Protein AF-A0A8B3VG41-F1 (afdb_monomer_lite)

Secondary structure (DSSP, 8-state):
-HHHHHHHHHHHHHHHHHHHHHHTT--HHHHHHHHHHHHHHHHHHHHHHHHHHTT-

Sequence (56 aa):
MTLLIYLVGWIIFIGGVAWGLMTLHVSQHIIEIVAVILFGIAVITGATRARNRDRS

pLDDT: mean 91.32, std 10.41, range [54.69, 98.19]

Structure (mmCIF, N/CA/C/O backbone):
data_AF-A0A8B3VG41-F1
#
_entry.id   AF-A0A8B3VG41-F1
#
loop_
_atom_site.group_PDB
_atom_site.id
_atom_site.type_symbol
_atom_site.label_atom_id
_atom_site.label_alt_id
_atom_site.label_comp_id
_atom_site.label_asym_id
_atom_site.label_entity_id
_atom_site.label_seq_id
_atom_site.pdbx_PDB_ins_code
_atom_site.Cartn_x
_atom_site.Cartn_y
_atom_site.Cartn_z
_atom_site.occupancy
_atom_site.B_iso_or_equiv
_atom_site.auth_seq_id
_atom_site.auth_comp_id
_atom_site.auth_asym_id
_atom_site.auth_atom_id
_atom_site.pdbx_PDB_model_num
ATOM 1 N N . MET A 1 1 ? -18.814 -1.403 8.230 1.00 61.50 1 MET A N 1
ATOM 2 C CA . MET A 1 1 ? -18.752 -0.424 7.119 1.00 61.50 1 MET A CA 1
ATOM 3 C C . MET A 1 1 ? -17.401 0.290 7.056 1.00 61.50 1 MET A C 1
ATOM 5 O O . MET A 1 1 ? -16.650 0.031 6.130 1.00 61.50 1 MET A O 1
ATOM 9 N N . THR A 1 2 ? -17.009 1.084 8.060 1.00 81.25 2 THR A N 1
ATOM 10 C CA . THR A 1 2 ? -15.751 1.867 8.037 1.00 81.25 2 THR A CA 1
ATOM 11 C C . THR A 1 2 ? -14.446 1.060 7.933 1.00 81.25 2 THR A C 1
ATOM 13 O O . THR A 1 2 ? -13.530 1.510 7.255 1.00 81.25 2 THR A O 1
ATOM 16 N N . LEU A 1 3 ? -14.342 -0.127 8.547 1.00 83.62 3 LEU A N 1
ATOM 17 C CA . LEU A 1 3 ? -13.128 -0.962 8.457 1.00 83.62 3 LEU A CA 1
ATOM 18 C C . LEU A 1 3 ? -12.981 -1.657 7.093 1.00 83.62 3 LEU A C 1
ATOM 20 O O . LEU A 1 3 ? -11.876 -1.831 6.596 1.00 83.62 3 LEU A O 1
ATOM 24 N N . LEU A 1 4 ? -14.104 -1.998 6.462 1.00 86.00 4 LEU A N 1
ATOM 25 C CA . LEU A 1 4 ? -14.122 -2.635 5.147 1.00 86.00 4 LEU A CA 1
ATOM 26 C C . LEU A 1 4 ? -13.687 -1.639 4.064 1.00 86.00 4 LEU A C 1
ATOM 28 O O . LEU A 1 4 ? -12.797 -1.936 3.278 1.00 86.00 4 LEU A O 1
ATOM 32 N N . ILE A 1 5 ? -14.229 -0.416 4.106 1.00 90.19 5 ILE A N 1
ATOM 33 C CA . ILE A 1 5 ? -13.812 0.689 3.225 1.00 90.19 5 ILE A CA 1
ATOM 34 C C . ILE A 1 5 ? -12.328 1.022 3.435 1.00 90.19 5 ILE A C 1
ATOM 36 O O . ILE A 1 5 ? -11.612 1.294 2.478 1.00 90.19 5 ILE A O 1
ATOM 40 N N . TYR A 1 6 ? -11.846 0.954 4.678 1.00 89.06 6 TYR A N 1
ATOM 41 C CA . TYR A 1 6 ? -10.434 1.155 4.995 1.00 89.06 6 TYR A CA 1
ATOM 42 C C . TYR A 1 6 ? -9.522 0.100 4.349 1.00 89.06 6 TYR A C 1
ATOM 44 O O . TYR A 1 6 ? -8.519 0.458 3.735 1.00 89.06 6 TYR A O 1
ATOM 52 N N . LEU A 1 7 ? -9.882 -1.185 4.443 1.00 90.69 7 LEU A N 1
ATOM 53 C CA . LEU A 1 7 ? -9.134 -2.271 3.801 1.00 90.69 7 LEU A CA 1
ATOM 54 C C . LEU A 1 7 ? -9.158 -2.154 2.273 1.00 90.69 7 LEU A C 1
ATOM 56 O O . LEU A 1 7 ? -8.126 -2.325 1.632 1.00 90.69 7 LEU A O 1
ATOM 60 N N . VAL A 1 8 ? -10.306 -1.796 1.692 1.00 95.56 8 VAL A N 1
ATOM 61 C CA . VAL A 1 8 ? -10.420 -1.533 0.248 1.00 95.56 8 VAL A CA 1
ATOM 62 C C . VAL A 1 8 ? -9.512 -0.374 -0.169 1.00 95.56 8 VAL A C 1
ATOM 64 O O . VAL A 1 8 ? -8.799 -0.486 -1.163 1.00 95.56 8 VAL A O 1
ATOM 67 N N . GLY A 1 9 ? -9.471 0.706 0.616 1.00 95.06 9 GLY A N 1
ATOM 68 C CA . GLY A 1 9 ? -8.559 1.827 0.385 1.00 95.06 9 GLY A CA 1
ATOM 69 C C . GLY A 1 9 ? -7.090 1.397 0.368 1.00 95.06 9 GLY A C 1
ATOM 70 O O . GLY A 1 9 ? -6.342 1.816 -0.511 1.00 95.06 9 GLY A O 1
ATOM 71 N N . TRP A 1 10 ? -6.690 0.503 1.275 1.00 96.31 10 TRP A N 1
ATOM 72 C CA . TRP A 1 10 ? -5.336 -0.056 1.283 1.00 96.31 10 TRP A CA 1
ATOM 73 C C . TRP A 1 10 ? -5.025 -0.920 0.063 1.00 96.31 10 TRP A C 1
ATOM 75 O O . TRP A 1 10 ? -3.931 -0.804 -0.482 1.00 96.31 10 TRP A O 1
ATOM 85 N N . ILE A 1 11 ? -5.968 -1.747 -0.395 1.00 96.44 11 ILE A N 1
ATOM 86 C CA . ILE A 1 11 ? -5.781 -2.567 -1.603 1.00 96.44 11 ILE A CA 1
ATOM 87 C C . ILE A 1 11 ? -5.556 -1.670 -2.824 1.00 96.44 11 ILE A C 1
ATOM 89 O O . ILE A 1 11 ? -4.619 -1.894 -3.589 1.00 96.44 11 ILE A O 1
ATOM 93 N N . ILE A 1 12 ? -6.374 -0.623 -2.977 1.00 97.69 12 ILE A N 1
ATOM 94 C CA . ILE A 1 12 ? -6.239 0.347 -4.071 1.00 97.69 12 ILE A CA 1
ATOM 95 C C . ILE A 1 12 ? -4.903 1.091 -3.968 1.00 97.69 12 ILE A C 1
ATOM 97 O O . ILE A 1 12 ? -4.219 1.256 -4.975 1.00 97.69 12 ILE A O 1
ATOM 101 N N . PHE A 1 13 ? -4.504 1.507 -2.765 1.00 97.56 13 PHE A N 1
ATOM 102 C CA . PHE A 1 13 ? -3.242 2.210 -2.544 1.00 97.56 13 PHE A CA 1
ATOM 103 C C . PHE A 1 13 ? -2.026 1.347 -2.905 1.00 97.56 13 PHE A C 1
ATOM 105 O O . PHE A 1 13 ? -1.171 1.783 -3.672 1.00 97.56 13 PHE A O 1
ATOM 112 N N . ILE A 1 14 ? -1.973 0.105 -2.414 1.00 97.62 14 ILE A N 1
ATOM 113 C CA . ILE A 1 14 ? -0.888 -0.840 -2.714 1.00 97.62 14 ILE A CA 1
ATOM 114 C C . ILE A 1 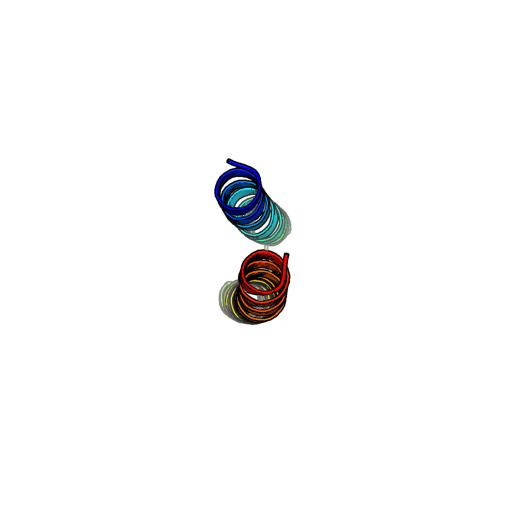14 ? -0.841 -1.136 -4.215 1.00 97.62 14 ILE A C 1
ATOM 116 O O . ILE A 1 14 ? 0.227 -1.059 -4.821 1.00 97.62 14 ILE A O 1
ATOM 120 N N . GLY A 1 15 ? -1.995 -1.419 -4.827 1.00 97.62 15 GLY A N 1
ATOM 121 C CA . GLY A 1 15 ? -2.093 -1.667 -6.264 1.00 97.62 15 GLY A CA 1
ATOM 122 C C . GLY A 1 15 ? -1.645 -0.467 -7.099 1.00 97.62 15 GLY A C 1
ATOM 123 O O . GLY A 1 15 ? -0.911 -0.639 -8.067 1.00 97.62 15 GLY A O 1
ATOM 124 N N . GLY A 1 16 ? -2.020 0.750 -6.698 1.00 98.06 16 GLY A N 1
ATOM 125 C CA . GLY A 1 16 ? -1.617 1.985 -7.368 1.00 98.06 16 GLY A 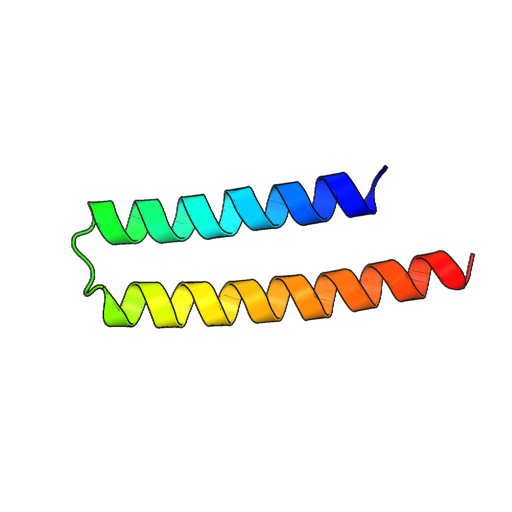CA 1
ATOM 126 C C . GLY A 1 16 ? -0.113 2.244 -7.286 1.00 98.06 16 GLY A C 1
ATOM 127 O O . GLY A 1 16 ? 0.503 2.568 -8.300 1.00 98.06 16 GLY A O 1
ATOM 128 N N . VAL A 1 17 ? 0.497 2.047 -6.112 1.00 98.06 17 VAL A N 1
ATOM 129 C CA . VAL A 1 17 ? 1.955 2.171 -5.949 1.00 98.06 17 VAL A CA 1
ATOM 130 C C . VAL A 1 17 ? 2.683 1.116 -6.781 1.00 98.06 17 VAL A C 1
ATOM 132 O O . VAL A 1 17 ? 3.604 1.458 -7.519 1.00 98.06 17 VAL A O 1
ATOM 135 N N . ALA A 1 18 ? 2.253 -0.148 -6.719 1.00 97.81 18 ALA A N 1
ATOM 136 C CA . ALA A 1 18 ? 2.851 -1.220 -7.509 1.00 97.81 18 ALA A CA 1
ATOM 137 C C . ALA A 1 18 ? 2.739 -0.940 -9.015 1.00 97.81 18 ALA A C 1
ATOM 139 O O . ALA A 1 18 ? 3.719 -1.079 -9.743 1.00 97.81 18 ALA A O 1
ATOM 140 N N . TRP A 1 19 ? 1.575 -0.475 -9.476 1.00 98.00 19 TRP A N 1
ATOM 141 C CA . TRP A 1 19 ? 1.369 -0.096 -10.870 1.00 98.00 19 TRP A CA 1
ATOM 142 C C . TRP A 1 19 ? 2.263 1.068 -11.302 1.00 98.00 19 TRP A C 1
ATOM 144 O O . TRP A 1 19 ? 2.897 0.979 -12.349 1.00 98.00 19 TRP A O 1
ATOM 154 N N . GLY A 1 20 ? 2.394 2.111 -10.478 1.00 98.12 20 GLY A N 1
ATOM 155 C CA . GLY A 1 20 ? 3.303 3.227 -10.748 1.00 98.12 20 GLY A CA 1
ATOM 156 C C . GLY A 1 20 ? 4.773 2.804 -10.823 1.00 98.12 20 GLY A C 1
ATOM 157 O O . GLY A 1 20 ? 5.517 3.282 -11.670 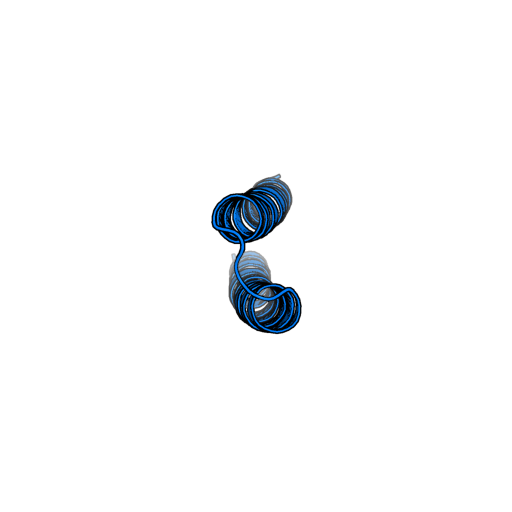1.00 98.12 20 GLY A O 1
ATOM 158 N N . LEU A 1 21 ? 5.205 1.865 -9.981 1.00 97.88 21 LEU A N 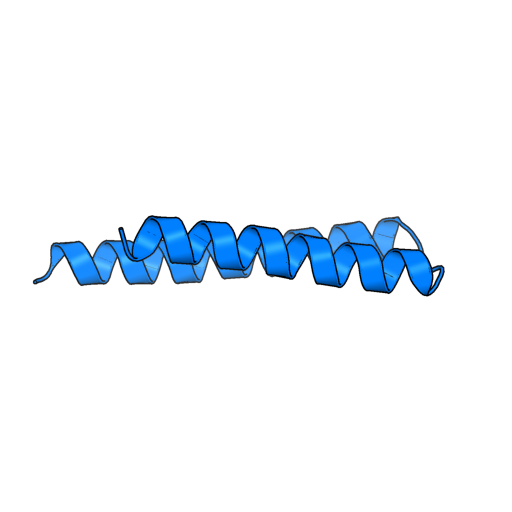1
ATOM 159 C CA . LEU A 1 21 ? 6.570 1.339 -10.058 1.00 97.88 21 LEU A CA 1
ATOM 160 C C . LEU A 1 21 ? 6.782 0.472 -11.309 1.00 97.88 21 LEU A C 1
ATOM 162 O O . LEU A 1 21 ? 7.843 0.553 -11.929 1.00 97.88 21 LEU A O 1
ATOM 166 N N . MET A 1 22 ? 5.772 -0.306 -11.716 1.00 97.62 22 MET A N 1
ATOM 167 C CA . MET A 1 22 ? 5.822 -1.081 -12.960 1.00 97.62 22 MET A CA 1
ATOM 168 C C . MET A 1 22 ? 5.928 -0.169 -14.190 1.00 97.62 22 MET A C 1
ATOM 170 O O . MET A 1 22 ? 6.749 -0.429 -15.066 1.00 97.62 22 MET A O 1
ATOM 174 N N . THR A 1 23 ? 5.158 0.925 -14.259 1.00 98.19 23 THR A N 1
ATOM 175 C CA . THR A 1 23 ? 5.229 1.876 -15.388 1.00 98.19 23 THR A CA 1
ATOM 176 C C . THR A 1 23 ? 6.563 2.622 -15.447 1.00 98.19 23 THR A C 1
ATOM 178 O O . THR A 1 23 ? 7.033 2.972 -16.529 1.00 98.19 23 THR A O 1
ATOM 181 N N . LEU A 1 24 ? 7.222 2.802 -14.301 1.00 98.06 24 LEU A N 1
ATOM 182 C CA . LEU A 1 24 ? 8.574 3.353 -14.196 1.00 98.06 24 LEU A CA 1
ATOM 183 C C . LEU A 1 24 ? 9.687 2.331 -14.491 1.00 98.06 24 LEU A C 1
ATOM 185 O O . LEU A 1 24 ? 10.860 2.678 -14.381 1.00 98.06 24 LEU A O 1
ATOM 189 N N . HIS A 1 25 ? 9.344 1.099 -14.886 1.00 96.31 25 HIS A N 1
ATOM 190 C CA . HIS A 1 25 ? 10.299 0.025 -15.194 1.00 96.31 25 HIS A CA 1
ATOM 191 C C . HIS A 1 25 ? 11.239 -0.303 -14.022 1.00 96.31 25 HIS A C 1
ATOM 193 O O . HIS A 1 25 ? 12.394 -0.693 -14.208 1.00 96.31 25 HIS A O 1
ATOM 199 N N . VAL A 1 26 ? 10.745 -0.145 -12.793 1.00 97.69 26 VAL A N 1
ATOM 200 C CA . VAL A 1 26 ? 11.472 -0.555 -11.592 1.00 97.69 26 VAL A CA 1
ATOM 201 C C . VAL A 1 26 ? 11.588 -2.082 -11.574 1.00 97.69 26 VAL A C 1
ATOM 203 O O . VAL A 1 26 ? 10.677 -2.792 -11.997 1.00 97.69 26 VAL A O 1
ATOM 206 N N . SER A 1 27 ? 12.714 -2.600 -11.074 1.00 97.56 27 SER A N 1
ATOM 207 C CA . SER A 1 27 ? 12.922 -4.044 -10.913 1.00 97.56 27 SER A CA 1
ATOM 208 C C . SER A 1 27 ? 11.774 -4.686 -10.131 1.00 97.56 27 SER A C 1
ATOM 210 O O . SER A 1 27 ? 11.455 -4.234 -9.030 1.00 97.56 27 SER A O 1
ATOM 212 N N . GLN A 1 28 ? 11.213 -5.778 -10.662 1.00 95.88 28 GLN A N 1
ATOM 213 C CA . GLN A 1 28 ? 10.118 -6.539 -10.047 1.00 95.88 28 GLN A CA 1
ATOM 214 C C . GLN A 1 28 ? 10.396 -6.877 -8.574 1.00 95.88 28 GLN A C 1
ATOM 216 O O . GLN A 1 28 ? 9.516 -6.745 -7.729 1.00 95.88 28 GLN A O 1
ATOM 221 N N . HIS A 1 29 ? 11.646 -7.214 -8.245 1.00 97.50 29 HIS A N 1
ATOM 222 C CA . HIS A 1 29 ? 12.051 -7.539 -6.879 1.00 97.50 29 HIS A CA 1
ATOM 223 C C . HIS A 1 29 ? 11.874 -6.351 -5.913 1.00 97.50 29 HIS A C 1
ATOM 225 O O . HIS A 1 29 ? 11.469 -6.523 -4.769 1.00 97.50 29 HIS A O 1
ATOM 231 N N . ILE A 1 30 ? 12.127 -5.122 -6.378 1.00 97.56 30 ILE A N 1
ATOM 232 C CA . ILE A 1 30 ? 11.915 -3.903 -5.582 1.00 97.56 30 ILE A CA 1
ATOM 233 C C . ILE A 1 30 ? 10.416 -3.645 -5.398 1.00 97.56 30 ILE A C 1
ATOM 235 O O . ILE A 1 30 ? 9.990 -3.269 -4.307 1.00 97.56 30 ILE A O 1
ATOM 239 N N . ILE A 1 31 ? 9.612 -3.874 -6.439 1.00 97.88 31 ILE A N 1
ATOM 240 C CA . ILE A 1 31 ? 8.152 -3.711 -6.381 1.00 97.88 31 ILE A CA 1
ATOM 241 C C . ILE A 1 31 ? 7.557 -4.654 -5.332 1.00 97.88 31 ILE A C 1
ATOM 243 O O . ILE A 1 31 ? 6.747 -4.224 -4.513 1.00 97.88 31 ILE A O 1
ATOM 247 N N . GLU A 1 32 ? 8.007 -5.908 -5.308 1.00 97.56 32 GLU A N 1
ATOM 248 C CA . GLU A 1 32 ? 7.597 -6.906 -4.316 1.00 97.56 32 GLU A CA 1
ATOM 249 C C . GLU A 1 32 ? 7.968 -6.481 -2.890 1.00 97.56 32 GLU A C 1
ATOM 251 O O . GLU A 1 32 ? 7.114 -6.514 -2.003 1.00 97.56 32 GLU A O 1
ATOM 256 N N . ILE A 1 33 ? 9.198 -5.997 -2.669 1.00 98.19 33 ILE A N 1
ATOM 257 C CA . ILE A 1 33 ? 9.635 -5.484 -1.360 1.00 98.19 33 ILE A CA 1
ATOM 258 C C . ILE A 1 33 ? 8.731 -4.334 -0.897 1.00 98.19 33 ILE A C 1
ATOM 260 O O . ILE A 1 33 ? 8.233 -4.349 0.231 1.00 98.19 33 ILE A O 1
ATOM 264 N N . VAL A 1 34 ? 8.474 -3.350 -1.766 1.00 97.81 34 VAL A N 1
ATOM 265 C CA . VAL A 1 34 ? 7.608 -2.206 -1.441 1.00 97.81 34 VAL A CA 1
ATOM 266 C C . VAL A 1 34 ? 6.180 -2.669 -1.145 1.00 97.81 34 VAL A C 1
ATOM 268 O O . VAL A 1 34 ? 5.595 -2.239 -0.150 1.00 97.81 34 VAL A O 1
ATOM 271 N N . ALA A 1 35 ? 5.626 -3.574 -1.954 1.00 97.75 35 ALA A N 1
ATOM 272 C CA . ALA A 1 35 ? 4.279 -4.101 -1.758 1.00 97.75 35 ALA A CA 1
ATOM 273 C C . ALA A 1 35 ? 4.133 -4.830 -0.412 1.00 97.75 35 ALA A C 1
ATOM 275 O O . ALA A 1 35 ? 3.153 -4.604 0.300 1.00 97.75 35 ALA A O 1
ATOM 276 N N . VAL A 1 36 ? 5.123 -5.642 -0.021 1.00 97.94 36 VAL A N 1
ATOM 277 C CA . VAL A 1 36 ? 5.132 -6.354 1.269 1.00 97.94 36 VAL A CA 1
ATOM 278 C C . VAL A 1 36 ? 5.226 -5.380 2.446 1.00 97.94 36 VAL A C 1
ATOM 280 O O . VAL A 1 36 ? 4.486 -5.530 3.421 1.00 97.94 36 VAL A O 1
ATOM 283 N N . ILE A 1 37 ? 6.076 -4.351 2.354 1.00 98.06 37 ILE A N 1
ATOM 284 C CA . ILE A 1 37 ? 6.188 -3.313 3.392 1.00 98.06 37 ILE A CA 1
ATOM 285 C C . ILE A 1 37 ? 4.847 -2.592 3.571 1.00 98.06 37 ILE A C 1
ATOM 287 O O . ILE A 1 37 ? 4.353 -2.467 4.694 1.00 98.06 37 ILE A O 1
ATOM 291 N N . LEU A 1 38 ? 4.226 -2.152 2.473 1.00 97.81 38 LEU A N 1
ATOM 292 C CA . LEU A 1 38 ? 2.936 -1.462 2.518 1.00 97.81 38 LEU A CA 1
ATOM 293 C C . LEU A 1 38 ? 1.820 -2.361 3.059 1.00 97.81 38 LEU A C 1
ATOM 295 O O . LEU A 1 38 ? 0.999 -1.908 3.857 1.00 97.81 38 LEU A O 1
ATOM 299 N N . PHE A 1 39 ? 1.814 -3.640 2.683 1.00 97.12 39 PHE A N 1
ATOM 300 C CA . PHE A 1 39 ? 0.868 -4.615 3.215 1.00 97.12 39 PHE A CA 1
ATOM 301 C C . PHE A 1 39 ? 1.029 -4.800 4.731 1.00 97.12 39 PHE A C 1
ATOM 303 O O . PHE A 1 39 ? 0.039 -4.781 5.463 1.00 97.12 39 PHE A O 1
ATOM 310 N N . GLY A 1 40 ? 2.265 -4.887 5.233 1.00 96.75 40 GLY A N 1
ATOM 311 C CA . GLY A 1 40 ? 2.536 -4.944 6.672 1.00 96.75 40 GLY A CA 1
ATOM 312 C C . GLY A 1 40 ? 1.984 -3.729 7.424 1.00 96.75 40 GLY A C 1
ATOM 313 O O . GLY A 1 40 ? 1.317 -3.878 8.451 1.00 96.75 40 GLY A O 1
ATOM 314 N N . ILE A 1 41 ? 2.179 -2.524 6.878 1.00 96.88 41 ILE A N 1
ATOM 315 C CA . ILE A 1 41 ? 1.626 -1.288 7.451 1.00 96.88 41 ILE A CA 1
ATOM 316 C C . ILE A 1 41 ? 0.094 -1.340 7.464 1.00 96.88 41 ILE A C 1
ATOM 318 O O . ILE A 1 41 ? -0.514 -1.026 8.493 1.00 96.88 41 ILE A O 1
ATOM 322 N N . ALA A 1 42 ? -0.536 -1.775 6.369 1.00 94.94 42 ALA A N 1
ATOM 323 C CA . ALA A 1 42 ? -1.989 -1.909 6.266 1.00 94.94 42 ALA A CA 1
ATOM 324 C C . ALA A 1 42 ? -2.567 -2.843 7.342 1.00 94.94 42 ALA A C 1
ATOM 326 O O . ALA A 1 42 ? -3.587 -2.532 7.961 1.00 94.94 42 ALA A O 1
ATOM 327 N N . VAL A 1 43 ? -1.886 -3.960 7.617 1.00 93.94 43 VAL A N 1
ATOM 328 C CA . VAL A 1 43 ? -2.291 -4.925 8.647 1.00 93.94 43 VAL A CA 1
ATOM 329 C C . VAL A 1 43 ? -2.161 -4.333 10.049 1.00 93.94 43 VAL A C 1
ATOM 331 O O . VAL A 1 43 ? -3.118 -4.391 10.820 1.00 93.94 43 VAL A O 1
ATOM 334 N N . ILE A 1 44 ? -1.022 -3.722 10.391 1.00 94.62 44 ILE A N 1
ATOM 335 C CA . ILE A 1 44 ? -0.787 -3.150 11.733 1.00 94.62 44 ILE A CA 1
ATOM 336 C C . ILE A 1 44 ? -1.795 -2.033 12.034 1.00 94.62 44 ILE A C 1
ATOM 338 O O . ILE A 1 44 ? -2.399 -1.970 13.113 1.00 94.62 44 ILE A O 1
ATOM 342 N N . THR A 1 45 ? -2.004 -1.149 11.062 1.00 91.81 45 THR A N 1
ATOM 343 C CA . THR A 1 45 ? -2.934 -0.024 11.188 1.00 91.81 45 THR A CA 1
ATOM 344 C C . THR A 1 45 ? -4.392 -0.493 11.205 1.00 91.81 45 THR A C 1
ATOM 346 O O . THR A 1 45 ? -5.182 -0.015 12.026 1.00 91.81 45 THR A O 1
ATOM 349 N N . GLY A 1 46 ? -4.737 -1.499 10.396 1.00 89.12 46 GLY A N 1
ATOM 350 C CA . GLY A 1 46 ? -6.035 -2.173 10.417 1.00 89.12 46 GLY A CA 1
ATOM 351 C C . GLY A 1 46 ? -6.334 -2.849 11.756 1.00 89.12 46 GLY A C 1
AT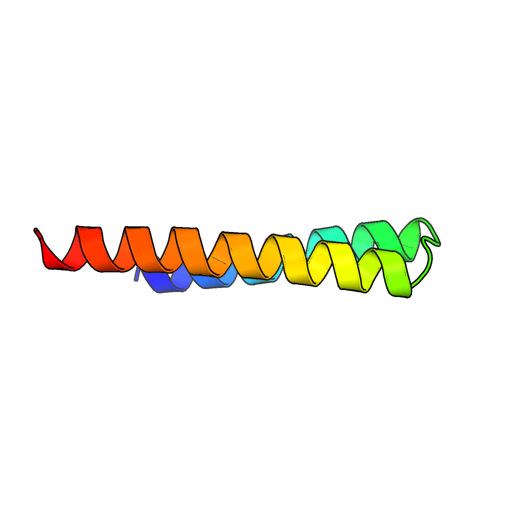OM 352 O O . GLY A 1 46 ? -7.403 -2.623 12.323 1.00 89.12 46 GLY A O 1
ATOM 353 N N . ALA A 1 47 ? -5.379 -3.600 12.309 1.00 88.56 47 ALA A N 1
ATOM 354 C CA . ALA A 1 47 ? -5.506 -4.265 13.606 1.00 88.56 47 ALA A CA 1
ATOM 355 C C . ALA A 1 47 ? -5.692 -3.258 14.750 1.00 88.56 47 ALA A C 1
ATOM 357 O O . ALA A 1 47 ? -6.562 -3.427 15.606 1.00 88.56 47 ALA A O 1
ATOM 358 N N . THR A 1 48 ? -4.934 -2.158 14.732 1.00 87.56 48 THR A N 1
ATOM 359 C CA . THR A 1 48 ? -5.087 -1.067 15.709 1.00 87.56 48 THR A CA 1
ATOM 360 C C . THR A 1 48 ? -6.482 -0.446 15.630 1.00 87.56 48 THR A C 1
ATOM 362 O O . THR A 1 48 ? -7.116 -0.187 16.655 1.00 87.56 48 THR A O 1
ATOM 365 N N . ARG A 1 49 ? -6.995 -0.242 14.410 1.00 84.00 49 ARG A N 1
ATOM 366 C CA . ARG A 1 49 ? -8.322 0.339 14.193 1.00 84.00 49 ARG A CA 1
ATOM 367 C C . ARG A 1 49 ? -9.459 -0.607 14.573 1.00 84.00 49 ARG A C 1
ATOM 369 O O . ARG A 1 49 ? -10.461 -0.133 15.102 1.00 84.00 49 ARG A O 1
ATOM 376 N N . ALA A 1 50 ? -9.299 -1.910 14.344 1.00 84.94 50 ALA A N 1
ATOM 377 C CA . ALA A 1 50 ? -10.228 -2.931 14.821 1.00 84.94 50 ALA A CA 1
ATOM 378 C C . ALA A 1 50 ? -10.294 -2.925 16.356 1.00 84.94 50 ALA A C 1
ATOM 380 O O . ALA A 1 50 ? -11.368 -2.743 16.916 1.00 84.94 50 ALA A O 1
ATOM 381 N N . ARG A 1 51 ? -9.137 -2.957 17.032 1.00 80.56 51 ARG A N 1
ATOM 382 C CA . ARG A 1 51 ? -9.064 -2.966 18.503 1.00 80.56 51 ARG A CA 1
ATOM 383 C C . ARG A 1 51 ? -9.692 -1.734 19.157 1.00 80.56 51 ARG A C 1
ATOM 385 O O . ARG A 1 51 ? -10.267 -1.835 20.233 1.00 80.56 51 ARG A O 1
ATOM 392 N N . ASN A 1 52 ? -9.560 -0.558 18.543 1.00 74.25 52 ASN A N 1
ATOM 393 C CA . ASN A 1 52 ? -10.188 0.658 19.069 1.00 74.25 52 ASN A CA 1
ATOM 394 C C . ASN A 1 52 ? -11.715 0.636 18.930 1.00 74.25 52 ASN A C 1
ATOM 396 O O . ASN A 1 52 ? -12.392 1.251 19.746 1.00 74.25 52 ASN A O 1
ATOM 400 N N . ARG A 1 53 ? -12.251 -0.072 17.927 1.00 68.44 53 ARG A N 1
ATOM 401 C CA . ARG A 1 53 ? -13.696 -0.257 17.750 1.00 68.44 53 ARG A CA 1
ATOM 402 C C . ARG A 1 53 ? -14.289 -1.154 18.836 1.00 68.44 53 ARG A C 1
ATOM 404 O O . ARG A 1 53 ? -15.407 -0.906 19.253 1.00 68.44 53 ARG A O 1
ATOM 411 N N . ASP A 1 54 ? -13.533 -2.140 19.312 1.00 65.50 54 ASP A N 1
ATOM 412 C CA . ASP A 1 54 ? -13.985 -3.062 20.366 1.00 65.50 54 ASP A CA 1
ATOM 413 C C . ASP A 1 54 ? -14.043 -2.410 21.761 1.00 65.50 54 ASP A C 1
ATOM 415 O O . ASP A 1 54 ? -14.585 -2.990 22.697 1.00 65.50 54 ASP A O 1
ATOM 419 N N . ARG A 1 55 ? -13.457 -1.216 21.925 1.00 66.50 55 ARG A N 1
ATOM 420 C CA . ARG A 1 55 ? -13.407 -0.479 23.199 1.00 66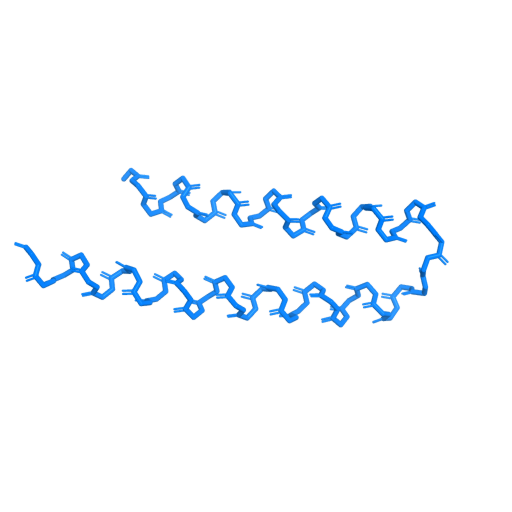.50 55 ARG A CA 1
ATOM 421 C C . ARG A 1 55 ? -14.484 0.605 23.344 1.00 66.50 55 ARG A C 1
ATOM 423 O O . ARG A 1 55 ? -14.531 1.227 24.402 1.00 66.50 55 ARG A O 1
ATOM 430 N N . SER A 1 56 ? -15.288 0.859 22.309 1.00 54.69 56 SER A N 1
ATOM 431 C CA . SER A 1 56 ? -16.389 1.842 22.302 1.00 54.69 56 SER A CA 1
ATOM 432 C C . SER A 1 56 ? -17.741 1.154 22.274 1.00 54.69 56 SER A C 1
ATOM 434 O O . SER A 1 56 ? -18.640 1.610 23.005 1.00 54.69 56 SER A O 1
#

Organism: NCBI:txid87883

Radius of gyration: 13.65 Å; chains: 1; bounding box: 32×11×39 Å

Foldseek 3Di:
DVLVVLLVVLVVVLVVQLVVCVVVVHPPVVNVVSSVVSVVVSVVVSVVVVVVVVVD